Protein AF-A0A2S9GE68-F1 (afdb_monomer_lite)

Secondary structure (DSSP, 8-state):
-HHHHHHHHHHHHHHHHHHTTPPP-PPP-SSHHHHHHHHHHHHTTTT--HHHHHHHTT--HHHHHHHHHHHHSS-HHHHHHHH-

Sequence (84 aa):
EVSDRFFGTLAALVSEALDHEAPLSLPTSDNPIVAEAMNYTNQHLGTVTSEEVSRAVSVSERTLRRLFADTLGLSWRTYLLHAR

Radius of gyration: 17.43 Å; chains: 1; bounding box: 32×26×52 Å

Structure (mmCIF, N/CA/C/O backbone):
data_AF-A0A2S9GE68-F1
#
_entry.id   AF-A0A2S9GE68-F1
#
loop_
_atom_site.group_PDB
_atom_site.id
_atom_site.type_symbol
_atom_site.label_atom_id
_atom_site.label_alt_id
_atom_site.label_comp_id
_atom_site.label_asym_id
_atom_site.label_entity_id
_atom_site.label_seq_id
_atom_site.pdbx_PDB_ins_code
_atom_site.Cartn_x
_atom_site.Cartn_y
_atom_site.Cartn_z
_atom_site.occupancy
_atom_site.B_iso_or_equiv
_atom_site.auth_seq_id
_atom_site.auth_comp_id
_atom_site.auth_asym_id
_atom_site.auth_atom_id
_atom_site.pdb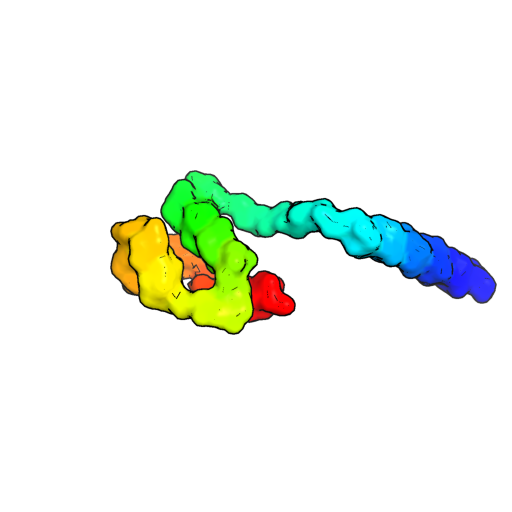x_PDB_model_num
ATOM 1 N N . GLU A 1 1 ? 17.208 -1.039 -37.878 1.00 69.12 1 GLU A N 1
ATOM 2 C CA . GLU A 1 1 ? 17.841 -2.366 -37.679 1.00 69.12 1 GLU A CA 1
ATOM 3 C C . GLU A 1 1 ? 18.349 -2.629 -36.263 1.00 69.12 1 GLU A C 1
ATOM 5 O O . GLU A 1 1 ? 17.797 -3.516 -35.630 1.00 69.12 1 GLU A O 1
ATOM 10 N N . VAL A 1 2 ? 19.365 -1.924 -35.738 1.00 80.56 2 VAL A N 1
ATOM 11 C CA . VAL A 1 2 ? 19.875 -2.190 -34.367 1.00 80.56 2 VAL A CA 1
ATOM 12 C C . VAL A 1 2 ? 18.841 -1.832 -33.296 1.00 80.56 2 VAL A C 1
ATOM 14 O O . VAL A 1 2 ? 18.592 -2.632 -32.398 1.00 80.56 2 VAL A O 1
ATOM 17 N N . SER A 1 3 ? 18.188 -0.674 -33.427 1.00 76.69 3 SER A N 1
ATOM 18 C CA . SER A 1 3 ? 17.139 -0.240 -32.498 1.00 76.69 3 SER A CA 1
ATOM 19 C C . SER A 1 3 ? 15.934 -1.180 -32.504 1.00 76.69 3 SER A C 1
ATOM 21 O O . SER A 1 3 ? 15.462 -1.561 -31.442 1.00 76.69 3 SER A O 1
ATOM 23 N N . ASP A 1 4 ? 15.482 -1.625 -33.679 1.00 86.12 4 ASP A N 1
ATOM 24 C CA . ASP A 1 4 ? 14.340 -2.548 -33.786 1.00 86.12 4 ASP A CA 1
ATOM 25 C C . ASP A 1 4 ? 14.644 -3.890 -33.120 1.00 86.12 4 ASP A C 1
ATOM 27 O O . ASP A 1 4 ? 13.798 -4.459 -32.438 1.00 86.12 4 ASP A O 1
ATOM 31 N N . ARG A 1 5 ? 15.884 -4.373 -33.261 1.00 87.25 5 ARG A N 1
ATOM 32 C CA . ARG A 1 5 ? 16.338 -5.598 -32.600 1.00 87.25 5 ARG A CA 1
ATOM 33 C C . ARG A 1 5 ? 16.427 -5.422 -31.086 1.00 87.25 5 ARG A C 1
ATOM 35 O O . ARG A 1 5 ? 16.028 -6.316 -30.353 1.00 87.25 5 ARG A O 1
ATOM 42 N N . PHE A 1 6 ? 16.908 -4.271 -30.618 1.00 88.94 6 PHE A N 1
ATOM 43 C CA . PHE A 1 6 ? 16.940 -3.936 -29.195 1.00 88.94 6 PHE A CA 1
ATOM 44 C C . PHE A 1 6 ? 15.530 -3.912 -28.590 1.00 88.94 6 PHE A C 1
ATOM 46 O O . PHE A 1 6 ? 15.282 -4.593 -27.598 1.00 88.94 6 PHE A O 1
ATOM 53 N N . PHE A 1 7 ? 14.596 -3.187 -29.210 1.00 89.00 7 PHE A N 1
ATOM 54 C CA . PHE A 1 7 ? 13.220 -3.103 -28.723 1.00 89.00 7 PHE A CA 1
ATOM 55 C C . PHE A 1 7 ? 12.476 -4.434 -28.852 1.00 89.00 7 PHE A C 1
ATOM 57 O O . PHE A 1 7 ? 11.704 -4.771 -27.962 1.00 89.00 7 PHE A O 1
ATOM 64 N N . GLY A 1 8 ? 12.749 -5.222 -29.896 1.00 93.38 8 GLY A N 1
ATOM 65 C CA . GLY A 1 8 ? 12.200 -6.569 -30.046 1.00 93.38 8 GLY A CA 1
ATOM 66 C C . GLY A 1 8 ? 12.650 -7.512 -28.927 1.00 93.38 8 GLY A C 1
ATOM 67 O O . GLY A 1 8 ? 11.822 -8.187 -28.321 1.00 93.38 8 GLY A O 1
ATOM 68 N N . THR A 1 9 ? 13.942 -7.508 -28.590 1.00 92.75 9 THR A N 1
ATOM 69 C CA . THR A 1 9 ? 14.466 -8.302 -27.469 1.00 92.75 9 THR A CA 1
ATOM 70 C C . THR A 1 9 ? 13.919 -7.812 -26.130 1.00 92.75 9 THR A C 1
ATOM 72 O O . THR A 1 9 ? 13.520 -8.623 -25.300 1.00 92.75 9 THR A O 1
ATOM 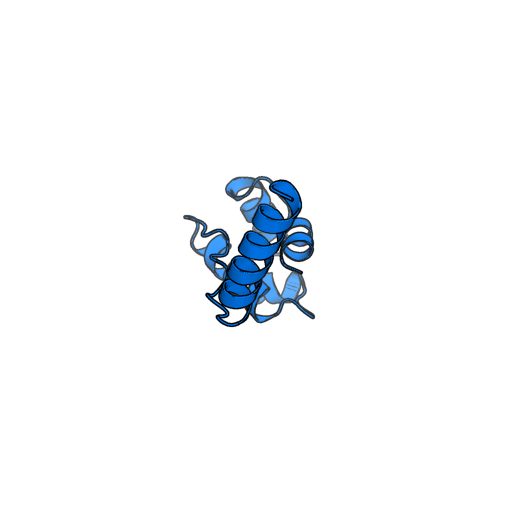75 N N . LEU A 1 10 ? 13.847 -6.495 -25.917 1.00 89.44 10 LEU A N 1
ATOM 76 C CA . LEU A 1 10 ? 13.272 -5.925 -24.699 1.00 89.44 10 LEU A CA 1
ATOM 77 C C . LEU A 1 10 ? 11.793 -6.307 -24.541 1.00 89.44 10 LEU A C 1
ATOM 79 O O . LEU A 1 10 ? 11.380 -6.689 -23.452 1.00 89.44 10 LEU A O 1
ATOM 83 N N . ALA A 1 11 ? 11.011 -6.255 -25.620 1.00 87.75 11 ALA A N 1
ATOM 84 C CA . ALA A 1 11 ? 9.607 -6.652 -25.608 1.00 87.75 11 ALA A CA 1
ATOM 85 C C . ALA A 1 11 ? 9.433 -8.137 -25.259 1.00 87.75 11 ALA A C 1
ATOM 87 O O . ALA A 1 11 ? 8.538 -8.472 -24.485 1.00 87.75 11 ALA A O 1
ATOM 88 N N . ALA A 1 12 ? 10.302 -9.013 -25.775 1.00 89.25 12 ALA A N 1
ATOM 89 C CA . ALA A 1 12 ? 10.283 -10.436 -25.443 1.00 89.25 12 ALA A CA 1
ATOM 90 C C . ALA A 1 12 ? 10.574 -10.678 -23.953 1.00 89.25 12 ALA A C 1
ATOM 92 O O . ALA A 1 12 ? 9.814 -11.378 -23.292 1.00 89.25 12 ALA A O 1
ATOM 93 N N . LEU A 1 13 ? 11.610 -10.028 -23.413 1.00 87.38 13 LEU A N 1
ATOM 94 C CA . LEU A 1 13 ? 11.977 -10.135 -21.997 1.00 87.38 13 LEU A CA 1
ATOM 95 C C . LEU A 1 13 ? 10.885 -9.595 -21.067 1.00 87.38 13 LEU A C 1
ATOM 97 O O . LEU A 1 13 ? 10.593 -10.201 -20.042 1.00 87.38 13 LEU A O 1
ATOM 101 N N . VAL A 1 14 ? 10.270 -8.461 -21.417 1.00 82.38 14 VAL A N 1
ATOM 102 C CA . VAL A 1 14 ? 9.166 -7.886 -20.635 1.00 82.38 14 VAL A CA 1
ATOM 103 C C . VAL A 1 14 ? 7.932 -8.783 -20.699 1.00 82.38 14 VAL A C 1
ATOM 105 O O . VAL A 1 14 ? 7.295 -8.979 -19.676 1.00 82.38 14 VAL A O 1
ATOM 108 N N . SER A 1 15 ? 7.610 -9.361 -21.859 1.00 83.06 15 SER A N 1
ATOM 109 C CA . SER A 1 15 ? 6.465 -10.274 -21.993 1.00 83.06 15 SER A CA 1
ATOM 110 C C . SER A 1 15 ? 6.653 -11.535 -21.146 1.00 83.06 15 SER A C 1
ATOM 112 O O . SER A 1 15 ? 5.761 -11.901 -20.393 1.00 83.06 15 SER A O 1
ATOM 114 N N . GLU A 1 16 ? 7.847 -12.132 -21.173 1.00 79.31 16 GLU A N 1
ATOM 115 C CA . GLU A 1 16 ? 8.189 -13.286 -20.332 1.00 79.31 16 GLU A CA 1
ATOM 116 C C . GLU A 1 16 ? 8.145 -12.945 -18.831 1.00 79.31 16 GLU A C 1
ATOM 118 O O . GLU A 1 16 ? 7.658 -13.736 -18.022 1.00 79.31 16 GLU A O 1
ATOM 123 N N . ALA A 1 17 ? 8.612 -11.751 -18.455 1.00 72.38 17 ALA A N 1
ATOM 124 C CA . ALA A 1 17 ? 8.550 -11.259 -17.081 1.00 72.38 17 ALA A CA 1
ATOM 125 C C . ALA A 1 17 ? 7.126 -10.901 -16.621 1.00 72.38 17 ALA A C 1
ATOM 127 O O . ALA A 1 17 ? 6.891 -10.847 -15.420 1.00 72.38 17 ALA A O 1
ATOM 128 N N . LEU A 1 18 ? 6.194 -10.642 -17.544 1.00 70.56 18 LEU A N 1
ATOM 129 C CA . LEU A 1 18 ? 4.775 -10.418 -17.247 1.00 70.56 18 LEU A CA 1
ATOM 130 C C . LEU A 1 18 ? 3.994 -11.737 -17.166 1.00 70.56 18 LEU A C 1
ATOM 132 O O . LEU A 1 18 ? 3.089 -11.845 -16.345 1.00 70.56 18 LEU A O 1
ATOM 136 N N . ASP A 1 19 ? 4.360 -12.741 -17.971 1.00 71.00 19 ASP A N 1
ATOM 137 C CA . ASP A 1 19 ? 3.770 -14.090 -17.922 1.00 71.00 19 ASP A CA 1
ATOM 138 C C . ASP A 1 19 ? 4.046 -14.795 -16.583 1.00 71.00 19 ASP A C 1
ATOM 140 O O . ASP A 1 19 ? 3.280 -15.655 -16.142 1.00 71.00 19 ASP A O 1
ATOM 144 N N . HIS A 1 20 ? 5.127 -14.402 -15.911 1.00 60.50 20 HIS A N 1
ATOM 145 C CA . HIS A 1 20 ? 5.400 -14.763 -14.531 1.00 60.50 20 HIS A CA 1
ATOM 146 C C . HIS A 1 20 ? 5.026 -13.570 -13.652 1.00 60.50 20 HIS A C 1
ATOM 148 O O . HIS A 1 20 ? 5.852 -12.683 -13.464 1.00 60.50 20 HIS A O 1
ATOM 154 N N . GLU A 1 21 ? 3.816 -13.547 -13.077 1.00 49.25 21 GLU A N 1
ATOM 155 C CA . GLU A 1 21 ? 3.487 -12.644 -11.962 1.00 49.25 21 GLU A CA 1
ATOM 156 C C . GLU A 1 21 ? 4.412 -12.965 -10.771 1.00 49.25 21 GLU A C 1
ATOM 158 O O . GLU A 1 21 ? 4.042 -13.626 -9.800 1.00 49.25 21 GLU A O 1
ATOM 163 N N . ALA A 1 22 ? 5.666 -12.520 -10.833 1.00 54.19 22 ALA A N 1
ATOM 164 C CA . ALA A 1 22 ? 6.449 -12.304 -9.641 1.00 54.19 22 ALA A CA 1
ATOM 165 C C . ALA A 1 22 ? 5.665 -11.252 -8.851 1.00 54.19 22 ALA A C 1
ATOM 167 O O . ALA A 1 22 ? 5.328 -10.211 -9.429 1.00 54.19 22 ALA A O 1
ATOM 168 N N . PRO A 1 23 ? 5.336 -11.496 -7.569 1.00 55.19 23 PRO A N 1
ATOM 169 C CA . PRO A 1 23 ? 4.691 -10.474 -6.773 1.00 55.19 23 PRO A CA 1
ATOM 170 C C . PRO A 1 23 ? 5.588 -9.250 -6.861 1.00 55.19 23 PRO A C 1
ATOM 172 O O . PRO A 1 23 ? 6.758 -9.321 -6.477 1.00 55.19 23 PRO A O 1
ATOM 175 N N . LEU A 1 24 ? 5.068 -8.166 -7.443 1.00 51.16 24 LEU A N 1
ATOM 176 C CA . LEU A 1 24 ? 5.751 -6.884 -7.450 1.00 51.16 24 LEU A CA 1
ATOM 177 C C . LEU A 1 24 ? 6.210 -6.669 -6.012 1.00 51.16 24 LEU A C 1
ATOM 179 O O . LEU A 1 24 ? 5.379 -6.692 -5.102 1.00 51.16 24 LEU A O 1
ATOM 183 N N . SER A 1 25 ? 7.525 -6.575 -5.795 1.00 50.66 25 SER A N 1
ATOM 184 C CA . SER A 1 25 ? 8.083 -6.317 -4.473 1.00 50.66 25 SER A CA 1
ATOM 185 C C . SER A 1 25 ? 7.597 -4.940 -4.060 1.00 50.66 25 SER A C 1
ATOM 187 O O . SER A 1 25 ? 8.196 -3.917 -4.393 1.00 50.66 25 SER A O 1
ATOM 189 N N . LEU A 1 26 ? 6.440 -4.917 -3.408 1.00 55.66 26 LEU A N 1
ATOM 190 C CA . LEU A 1 26 ? 5.844 -3.716 -2.873 1.00 55.66 26 LEU A CA 1
ATOM 191 C C . LEU A 1 26 ? 6.861 -3.092 -1.925 1.00 55.66 26 LEU A C 1
ATOM 193 O O . LEU A 1 26 ? 7.634 -3.825 -1.297 1.00 55.66 26 LEU A O 1
ATOM 197 N N . PRO A 1 27 ? 6.887 -1.755 -1.811 1.00 61.56 27 PRO A N 1
ATOM 198 C CA . PRO A 1 27 ? 7.799 -1.129 -0.879 1.00 61.56 27 PRO A CA 1
ATOM 199 C C . PRO A 1 27 ? 7.556 -1.751 0.501 1.00 61.56 27 PRO A C 1
ATOM 201 O O . PRO A 1 27 ? 6.430 -1.799 0.986 1.00 61.56 27 PRO A O 1
ATOM 204 N N . THR A 1 28 ? 8.584 -2.327 1.108 1.00 66.31 28 THR A N 1
ATOM 205 C CA . THR A 1 28 ? 8.487 -2.822 2.480 1.00 66.31 28 THR A CA 1
ATOM 206 C C . THR A 1 28 ? 8.797 -1.663 3.412 1.00 66.31 28 THR A C 1
ATOM 208 O O . THR A 1 28 ? 9.662 -0.840 3.116 1.00 66.31 28 THR A O 1
ATOM 211 N N . SER A 1 29 ? 8.093 -1.576 4.535 1.00 75.62 29 SER A N 1
ATOM 212 C CA . SER A 1 29 ? 8.374 -0.581 5.566 1.00 75.62 29 SER A CA 1
ATOM 213 C C . SER A 1 29 ? 8.978 -1.259 6.790 1.00 75.62 29 SER A C 1
ATOM 215 O O . SER A 1 29 ? 8.484 -2.302 7.210 1.00 75.62 29 SER A O 1
ATOM 217 N N . ASP A 1 30 ? 9.985 -0.637 7.405 1.00 82.38 30 ASP A N 1
ATOM 218 C CA . ASP A 1 30 ? 10.514 -1.075 8.705 1.00 82.38 30 ASP A CA 1
ATOM 219 C C . ASP A 1 30 ? 9.521 -0.821 9.853 1.00 82.38 30 ASP A C 1
ATOM 221 O O . ASP A 1 30 ? 9.662 -1.362 10.950 1.00 82.38 30 ASP A O 1
ATOM 225 N N . ASN A 1 31 ? 8.494 0.007 9.621 1.00 86.62 31 ASN A N 1
ATOM 226 C CA . ASN A 1 31 ? 7.426 0.219 10.583 1.00 86.62 31 ASN A CA 1
ATOM 227 C C . ASN A 1 31 ? 6.369 -0.889 10.422 1.00 86.62 31 ASN A C 1
ATOM 229 O O . ASN A 1 31 ? 5.679 -0.907 9.399 1.00 86.62 31 ASN A O 1
ATOM 233 N N . PRO A 1 32 ? 6.171 -1.765 11.427 1.00 87.81 32 PRO A N 1
ATOM 234 C CA . PRO A 1 32 ? 5.282 -2.919 11.301 1.00 87.81 32 PRO A CA 1
ATOM 235 C C . PRO A 1 32 ? 3.831 -2.521 11.000 1.00 87.81 32 PRO A C 1
ATOM 237 O O . PRO A 1 32 ? 3.168 -3.189 10.215 1.00 87.81 32 PRO A O 1
ATOM 240 N N . ILE A 1 33 ? 3.360 -1.388 11.536 1.00 90.31 33 ILE A N 1
ATOM 241 C CA . ILE A 1 33 ? 1.999 -0.888 11.283 1.00 90.31 33 ILE A CA 1
ATOM 242 C C . ILE A 1 33 ? 1.862 -0.409 9.835 1.00 90.31 33 ILE A C 1
ATOM 244 O O . ILE A 1 33 ? 0.842 -0.644 9.191 1.00 90.31 33 ILE A O 1
ATOM 248 N N . VAL A 1 34 ? 2.882 0.272 9.305 1.00 90.94 34 VAL A N 1
ATOM 249 C CA . VAL A 1 34 ? 2.869 0.748 7.913 1.00 90.94 34 VAL A CA 1
ATOM 250 C C . VAL A 1 34 ? 2.984 -0.434 6.956 1.00 90.94 34 VAL A C 1
ATOM 252 O O . VAL A 1 34 ? 2.231 -0.489 5.991 1.00 90.94 34 VAL A O 1
ATOM 255 N N . ALA A 1 35 ? 3.848 -1.407 7.249 1.00 89.75 35 ALA A N 1
ATOM 256 C CA . ALA A 1 35 ? 3.984 -2.625 6.457 1.00 89.75 35 ALA A CA 1
ATOM 257 C C . ALA A 1 35 ? 2.664 -3.406 6.378 1.00 89.75 35 ALA A C 1
ATOM 259 O O . ALA A 1 35 ? 2.238 -3.799 5.292 1.00 89.75 35 ALA A O 1
ATOM 260 N N . GLU A 1 36 ? 1.977 -3.579 7.508 1.00 90.38 36 GLU A N 1
ATOM 261 C CA . GLU A 1 36 ? 0.683 -4.259 7.555 1.00 90.38 36 GLU A CA 1
ATOM 262 C C . GLU A 1 36 ? -0.407 -3.465 6.819 1.00 90.38 36 GLU A C 1
ATOM 264 O O . GLU A 1 36 ? -1.165 -4.035 6.034 1.00 90.38 36 GLU A O 1
ATOM 269 N N . ALA A 1 37 ? -0.430 -2.136 6.971 1.00 91.88 37 ALA A N 1
ATOM 270 C CA . ALA A 1 37 ? -1.371 -1.269 6.263 1.00 91.88 37 ALA A CA 1
ATOM 271 C C . ALA A 1 37 ? -1.165 -1.320 4.743 1.00 91.88 37 ALA A C 1
ATOM 273 O O . ALA A 1 37 ? -2.131 -1.353 3.978 1.00 91.88 37 ALA A O 1
ATOM 274 N N . MET A 1 38 ? 0.090 -1.345 4.294 1.00 90.06 38 MET A N 1
ATOM 275 C CA . MET A 1 38 ? 0.444 -1.504 2.887 1.00 90.06 38 MET A CA 1
ATOM 276 C C . MET A 1 38 ? 0.013 -2.873 2.371 1.00 90.06 38 MET A C 1
ATOM 278 O O . MET A 1 38 ? -0.675 -2.940 1.359 1.00 90.06 38 MET A O 1
ATOM 282 N N . ASN A 1 39 ? 0.333 -3.953 3.086 1.00 89.75 39 ASN A N 1
ATOM 283 C CA . ASN A 1 39 ? -0.071 -5.305 2.707 1.00 89.75 39 ASN A CA 1
ATOM 284 C C . ASN A 1 39 ? -1.599 -5.420 2.566 1.00 89.75 39 ASN A C 1
ATOM 286 O O . ASN A 1 39 ? -2.097 -5.862 1.532 1.00 89.75 39 ASN A O 1
ATOM 290 N N . TYR A 1 40 ? -2.347 -4.917 3.552 1.00 90.12 40 TYR A N 1
ATOM 291 C CA . TYR A 1 40 ? -3.807 -4.893 3.502 1.00 90.12 40 TYR A CA 1
ATOM 292 C C . TYR A 1 40 ? -4.334 -4.075 2.313 1.00 90.12 40 TYR A C 1
ATOM 294 O O . TYR A 1 40 ? -5.257 -4.511 1.627 1.00 90.12 40 TYR A O 1
ATOM 302 N N . THR A 1 41 ? -3.722 -2.921 2.026 1.00 90.88 41 THR A N 1
ATOM 303 C CA . THR A 1 41 ? -4.085 -2.077 0.875 1.00 90.88 41 THR A CA 1
ATOM 304 C C . THR A 1 41 ? -3.879 -2.819 -0.447 1.00 90.88 41 THR A C 1
ATOM 306 O O . THR A 1 41 ? -4.766 -2.799 -1.296 1.00 90.88 41 THR A O 1
ATOM 309 N N . ASN A 1 42 ? -2.750 -3.512 -0.607 1.00 87.25 42 ASN A N 1
ATOM 310 C CA . ASN A 1 42 ? -2.427 -4.237 -1.839 1.00 87.25 42 ASN A CA 1
ATOM 311 C C . ASN A 1 42 ? -3.340 -5.442 -2.077 1.00 87.25 42 ASN A C 1
ATOM 313 O O . ASN A 1 42 ? -3.723 -5.712 -3.209 1.00 87.25 42 ASN A O 1
ATOM 317 N N . GLN A 1 43 ? -3.758 -6.123 -1.010 1.00 87.81 43 GLN A N 1
ATOM 318 C CA . GLN A 1 43 ? -4.733 -7.213 -1.102 1.00 87.81 43 GLN A CA 1
ATOM 319 C C . GLN A 1 43 ? -6.142 -6.731 -1.507 1.00 87.81 43 GLN A C 1
ATOM 321 O O . GLN A 1 43 ? -6.953 -7.537 -1.954 1.00 87.81 43 GLN A O 1
ATOM 326 N N . HIS A 1 44 ? -6.441 -5.429 -1.377 1.00 86.88 44 HIS A N 1
ATOM 327 C CA . HIS A 1 44 ? -7.786 -4.864 -1.560 1.00 86.88 44 HIS A CA 1
ATOM 328 C C . HIS A 1 44 ? -7.814 -3.626 -2.487 1.00 86.88 44 HIS A C 1
ATOM 330 O O . HIS A 1 44 ? -8.709 -2.780 -2.377 1.00 86.88 44 HIS A O 1
ATOM 336 N N . LEU A 1 45 ? -6.863 -3.508 -3.428 1.00 83.12 45 LEU A N 1
ATOM 337 C CA . LEU A 1 45 ? -6.626 -2.304 -4.251 1.00 83.12 45 LEU A CA 1
ATOM 338 C C . LEU A 1 45 ? -7.879 -1.714 -4.906 1.00 83.12 45 LEU A C 1
ATOM 340 O O . LEU A 1 45 ? -8.005 -0.491 -5.012 1.00 83.12 45 LEU A O 1
ATOM 344 N N . GLY A 1 46 ? -8.815 -2.564 -5.334 1.00 79.38 46 GLY A N 1
ATOM 345 C CA . GLY A 1 46 ? -10.004 -2.161 -6.086 1.00 79.38 46 GLY A CA 1
ATOM 346 C C . GLY A 1 46 ? -11.011 -1.317 -5.300 1.00 79.38 46 GLY A C 1
ATOM 347 O O . GLY A 1 46 ? -11.652 -0.442 -5.886 1.00 79.38 46 GLY A O 1
ATOM 348 N N . THR A 1 47 ? -11.126 -1.509 -3.983 1.00 86.31 47 THR A N 1
ATOM 349 C CA . THR A 1 47 ? -12.233 -0.929 -3.193 1.00 86.31 47 THR A CA 1
ATOM 350 C C . THR A 1 47 ? -11.836 -0.395 -1.822 1.00 86.31 47 THR A C 1
ATOM 352 O O . THR A 1 47 ? -12.677 0.208 -1.163 1.00 86.31 47 THR A O 1
ATOM 355 N N . VAL A 1 48 ? -10.588 -0.589 -1.393 1.00 93.38 48 VAL A N 1
ATOM 356 C CA . VAL A 1 48 ? -10.173 -0.278 -0.024 1.00 93.38 48 VAL A CA 1
ATOM 357 C C . VAL A 1 48 ? -10.315 1.204 0.341 1.00 93.38 48 VAL A C 1
ATOM 359 O O . VAL A 1 48 ? -9.929 2.109 -0.404 1.00 93.38 48 VAL A O 1
ATOM 362 N N . THR A 1 49 ? -10.843 1.450 1.535 1.00 93.38 49 THR A N 1
ATOM 363 C CA . THR A 1 49 ? -11.038 2.773 2.133 1.00 93.38 49 THR A CA 1
ATOM 364 C C . THR A 1 49 ? -10.078 3.015 3.297 1.00 93.38 49 THR A C 1
ATOM 366 O O . THR A 1 49 ? -9.565 2.086 3.916 1.00 93.38 49 THR A O 1
ATOM 369 N N . SER A 1 50 ? -9.849 4.290 3.639 1.00 92.19 50 SER A N 1
ATOM 370 C CA . SER A 1 50 ? -8.965 4.644 4.762 1.00 92.19 50 SER A CA 1
ATOM 371 C C . SER A 1 50 ? -9.471 4.079 6.089 1.00 92.19 50 SER A C 1
ATOM 373 O O . SER A 1 50 ? -8.655 3.764 6.949 1.00 92.19 50 SER A O 1
ATOM 375 N N . GLU A 1 51 ? -10.791 3.962 6.255 1.00 94.56 51 GLU A N 1
ATOM 376 C CA . GLU A 1 51 ? -11.408 3.399 7.455 1.00 94.56 51 GLU A CA 1
ATOM 377 C C . GLU A 1 51 ? -11.115 1.897 7.570 1.00 94.56 51 GLU A C 1
ATOM 379 O O . GLU A 1 51 ? -10.727 1.428 8.639 1.00 94.56 51 GLU A O 1
ATOM 384 N N . GLU A 1 52 ? -11.241 1.152 6.468 1.00 94.38 52 GLU A N 1
ATOM 385 C CA . GLU A 1 52 ? -10.954 -0.287 6.424 1.00 94.38 52 GLU A CA 1
ATOM 386 C C . GLU A 1 52 ? -9.487 -0.578 6.740 1.00 94.38 52 GLU A C 1
ATOM 388 O O . GLU A 1 52 ? -9.213 -1.425 7.589 1.00 94.38 52 GLU A O 1
ATOM 393 N N . VAL A 1 53 ? -8.546 0.172 6.151 1.00 94.44 53 VAL A N 1
ATOM 394 C CA . VAL A 1 53 ? -7.113 0.025 6.469 1.00 94.44 53 VAL A CA 1
ATOM 395 C C . VAL A 1 53 ? -6.846 0.357 7.933 1.00 94.44 53 VAL A C 1
ATOM 397 O O . VAL A 1 53 ? -6.182 -0.403 8.634 1.00 94.44 53 VAL A O 1
ATOM 400 N N . SER A 1 54 ? -7.386 1.476 8.420 1.00 94.31 54 SER A N 1
ATOM 401 C CA . SER A 1 54 ? -7.257 1.890 9.818 1.00 94.31 54 SER A CA 1
ATOM 402 C C . SER A 1 54 ? -7.769 0.829 10.788 1.00 94.31 54 SER A C 1
ATOM 404 O O . SER A 1 54 ? -7.123 0.552 11.799 1.00 94.31 54 SER A O 1
ATOM 406 N N . ARG A 1 55 ? -8.904 0.207 10.464 1.00 93.75 55 ARG A N 1
ATOM 407 C CA . ARG A 1 55 ? -9.487 -0.878 11.248 1.00 93.75 55 ARG A CA 1
ATOM 408 C C . ARG A 1 55 ? -8.621 -2.134 11.201 1.00 93.75 55 ARG A C 1
ATOM 410 O O . ARG A 1 55 ? -8.393 -2.722 12.252 1.00 93.75 55 ARG A O 1
ATOM 417 N N . ALA A 1 56 ? -8.115 -2.505 10.026 1.00 93.12 56 ALA A N 1
ATOM 418 C CA . ALA A 1 56 ? -7.262 -3.678 9.847 1.00 93.12 56 ALA A CA 1
ATOM 419 C C . ALA A 1 56 ? -5.987 -3.602 10.700 1.00 93.12 56 ALA A C 1
ATOM 421 O O . ALA A 1 56 ? -5.625 -4.584 11.336 1.00 93.12 56 ALA A O 1
ATOM 422 N N . VAL A 1 57 ? -5.367 -2.421 10.797 1.00 93.94 57 VAL A N 1
ATOM 423 C CA . VAL A 1 57 ? -4.146 -2.211 11.598 1.00 93.94 57 VAL A CA 1
ATOM 424 C C . VAL A 1 57 ? -4.394 -1.632 12.996 1.00 93.94 57 VAL A C 1
ATOM 426 O O . VAL A 1 57 ? -3.460 -1.204 13.670 1.00 93.94 57 VAL A O 1
ATOM 429 N N . SER A 1 58 ? -5.649 -1.591 13.457 1.00 94.38 58 SER A N 1
ATOM 430 C CA . SER A 1 58 ? -6.030 -1.105 14.795 1.00 94.38 58 SER A CA 1
ATOM 431 C C . SER A 1 58 ? -5.550 0.320 15.139 1.00 94.38 58 SER A C 1
ATOM 433 O O . SER A 1 58 ? -5.192 0.611 16.283 1.00 94.38 58 SER A O 1
ATOM 435 N N . VAL A 1 59 ? -5.569 1.249 14.174 1.00 94.50 59 VAL A N 1
ATOM 436 C CA . VAL A 1 59 ? -5.212 2.663 14.397 1.00 94.50 59 VAL A CA 1
ATOM 437 C C . VAL A 1 59 ? -6.270 3.625 13.867 1.00 94.50 59 VAL A C 1
ATOM 439 O O . VAL A 1 59 ? -6.961 3.352 12.896 1.00 94.50 59 VAL A O 1
ATOM 442 N N . SER A 1 60 ? -6.355 4.823 14.451 1.00 96.56 60 SER A N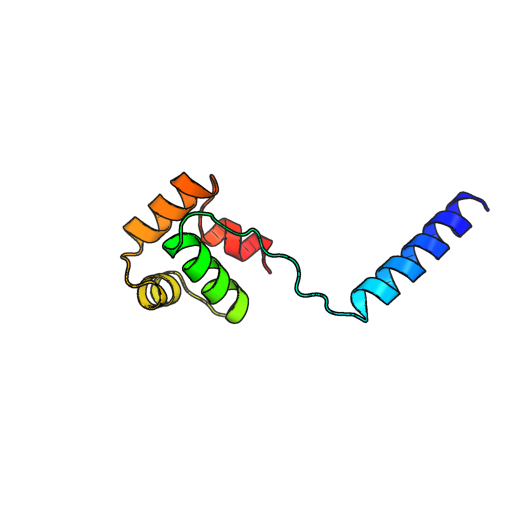 1
ATOM 443 C CA . SER A 1 60 ? -7.203 5.889 13.892 1.00 96.56 60 SER A CA 1
ATOM 444 C C . SER A 1 60 ? -6.706 6.363 12.517 1.00 96.56 60 SER A C 1
ATOM 446 O O . SER A 1 60 ? -5.500 6.361 12.266 1.00 96.56 60 SER A O 1
ATOM 448 N N . GLU A 1 61 ? -7.590 6.891 11.667 1.00 95.38 61 GLU A N 1
ATOM 449 C CA . GLU A 1 61 ? -7.211 7.481 10.366 1.00 95.38 61 GLU A CA 1
ATOM 450 C C . GLU A 1 61 ? -6.189 8.621 10.496 1.00 95.38 61 GLU A C 1
ATOM 452 O O . GLU A 1 61 ? -5.325 8.824 9.640 1.00 95.38 61 GLU A O 1
ATOM 457 N N . ARG A 1 62 ? -6.250 9.374 11.602 1.00 95.56 62 ARG A N 1
ATOM 458 C CA . ARG A 1 62 ? -5.261 10.413 11.916 1.00 95.56 62 ARG A CA 1
ATOM 459 C C . ARG A 1 62 ? -3.879 9.807 12.146 1.00 95.56 62 ARG A C 1
ATOM 461 O O . ARG A 1 62 ? -2.891 10.351 11.655 1.00 95.56 62 ARG A O 1
ATOM 468 N N . THR A 1 63 ? -3.813 8.703 12.889 1.00 95.81 63 THR A N 1
ATOM 469 C CA . THR A 1 63 ? -2.571 7.959 13.122 1.00 95.81 63 THR A CA 1
ATOM 470 C C . THR A 1 63 ? -2.057 7.358 11.820 1.00 95.81 63 THR A C 1
ATOM 472 O O . THR A 1 63 ? -0.881 7.538 11.525 1.00 95.81 63 THR A O 1
ATOM 475 N N . LEU A 1 64 ? -2.930 6.740 11.015 1.00 94.69 64 LEU A N 1
ATOM 476 C CA . LEU A 1 64 ? -2.585 6.178 9.706 1.00 94.69 64 LEU A CA 1
ATOM 477 C C . LEU A 1 64 ? -1.944 7.235 8.799 1.00 94.69 64 LEU A C 1
ATOM 479 O O . LEU A 1 64 ? -0.840 7.040 8.296 1.00 94.69 64 LEU A O 1
ATOM 483 N N . ARG A 1 65 ? -2.591 8.400 8.658 1.00 94.88 65 ARG A N 1
ATOM 484 C CA . ARG A 1 65 ? -2.073 9.516 7.855 1.00 94.88 65 ARG A CA 1
ATOM 485 C C . ARG A 1 65 ? -0.694 9.975 8.322 1.00 94.88 65 ARG A C 1
ATOM 487 O O . ARG A 1 65 ? 0.172 10.211 7.487 1.00 94.88 65 ARG A O 1
ATOM 494 N N . ARG A 1 66 ? -0.503 10.114 9.638 1.00 95.50 66 ARG A N 1
ATOM 495 C CA . ARG A 1 66 ? 0.782 10.524 10.215 1.00 95.50 66 ARG A CA 1
ATOM 496 C C . ARG A 1 66 ? 1.867 9.482 9.951 1.00 95.50 66 ARG A C 1
ATOM 498 O O . ARG A 1 66 ? 2.928 9.847 9.482 1.00 95.50 66 ARG A O 1
ATOM 505 N N . LEU A 1 67 ? 1.584 8.201 10.185 1.00 93.62 67 LEU A N 1
ATOM 506 C CA . LEU A 1 67 ? 2.555 7.124 9.982 1.00 93.62 67 LEU A CA 1
ATOM 507 C C . LEU A 1 67 ? 3.011 7.021 8.523 1.00 93.62 67 LEU A C 1
ATOM 509 O O . LEU A 1 67 ? 4.203 6.877 8.273 1.00 93.62 67 LEU A O 1
ATOM 513 N N . PHE A 1 68 ? 2.088 7.143 7.567 1.00 93.06 68 PHE A N 1
ATOM 514 C CA . PHE A 1 68 ? 2.427 7.166 6.142 1.00 93.06 68 PHE A CA 1
ATOM 515 C C . PHE A 1 68 ? 3.295 8.376 5.774 1.00 93.06 68 PHE A C 1
ATOM 517 O O . PHE A 1 68 ? 4.305 8.212 5.093 1.00 93.06 68 PHE A O 1
ATOM 524 N N . ALA A 1 69 ? 2.952 9.567 6.272 1.00 93.19 69 ALA A N 1
ATOM 525 C CA . ALA A 1 69 ? 3.749 10.768 6.038 1.00 93.19 69 ALA A CA 1
ATOM 526 C C . ALA A 1 69 ? 5.155 10.657 6.655 1.00 93.19 69 ALA A C 1
ATOM 528 O O . ALA A 1 69 ? 6.135 10.943 5.975 1.00 93.19 69 ALA A O 1
ATOM 529 N N . ASP A 1 70 ? 5.253 10.190 7.901 1.00 93.12 70 ASP A N 1
ATOM 530 C CA . ASP A 1 70 ? 6.519 10.067 8.632 1.00 93.12 70 ASP A CA 1
ATOM 531 C C . ASP A 1 70 ? 7.428 8.978 8.034 1.00 93.12 70 ASP A C 1
ATOM 533 O O . ASP A 1 70 ? 8.648 9.105 8.077 1.00 93.12 70 ASP A O 1
ATOM 537 N N . THR A 1 71 ? 6.846 7.908 7.479 1.00 91.19 71 THR A N 1
ATOM 538 C CA . THR A 1 71 ? 7.603 6.718 7.051 1.00 91.19 71 THR A CA 1
ATOM 539 C C . THR A 1 71 ? 7.885 6.680 5.551 1.00 91.19 71 THR A C 1
ATOM 541 O O . THR A 1 71 ? 8.957 6.250 5.142 1.00 91.19 71 THR A O 1
ATOM 544 N N . LEU A 1 72 ? 6.933 7.110 4.719 1.00 87.75 72 LEU A N 1
ATOM 545 C CA . LEU A 1 72 ? 7.03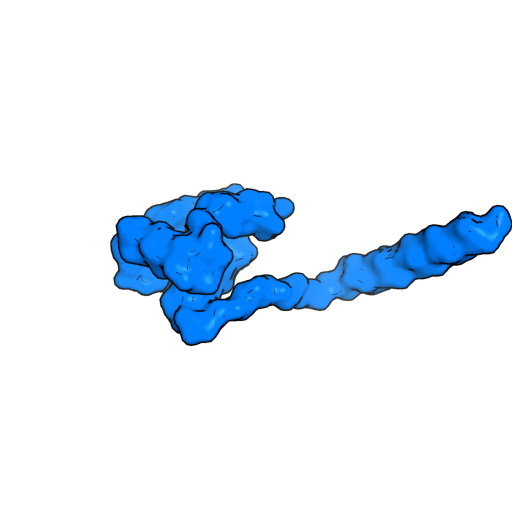5 7.050 3.255 1.00 87.75 72 LEU A CA 1
ATOM 546 C C . LEU A 1 72 ? 7.124 8.441 2.610 1.00 87.75 72 LEU A C 1
ATOM 548 O O . LEU A 1 72 ? 7.292 8.542 1.398 1.00 87.75 72 LEU A O 1
ATOM 552 N N . GLY A 1 73 ? 6.965 9.518 3.387 1.00 90.56 73 GLY A N 1
ATOM 553 C CA . GLY A 1 73 ? 6.948 10.889 2.865 1.00 90.56 73 GLY A CA 1
ATOM 554 C C . GLY A 1 73 ? 5.713 11.224 2.021 1.00 90.56 73 GLY A C 1
ATOM 555 O O . GLY A 1 73 ? 5.671 12.271 1.379 1.00 90.56 73 GLY A O 1
ATOM 556 N N . LEU A 1 74 ? 4.701 10.352 2.001 1.00 91.12 74 LEU A N 1
ATOM 557 C CA . LEU A 1 74 ? 3.506 10.482 1.166 1.00 91.12 74 LEU A CA 1
ATOM 558 C C . LEU A 1 74 ? 2.240 10.071 1.917 1.00 91.12 74 LEU A C 1
ATOM 560 O O . LEU A 1 74 ? 2.286 9.401 2.944 1.00 91.12 74 LEU A O 1
ATOM 564 N 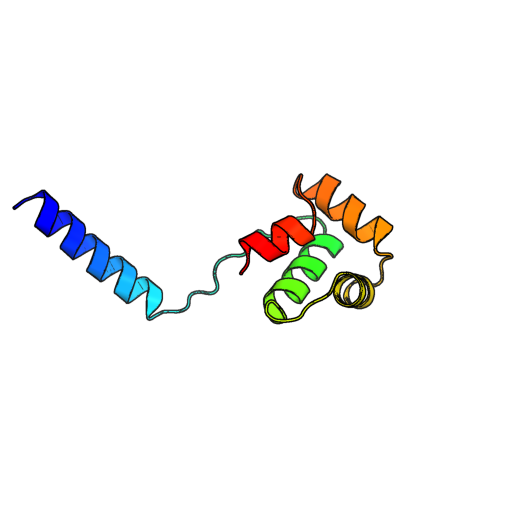N . SER A 1 75 ? 1.080 10.489 1.408 1.00 93.06 75 SER A N 1
ATOM 565 C CA . SER A 1 75 ? -0.207 10.095 1.987 1.00 93.06 75 SER A CA 1
ATOM 566 C C . SER A 1 75 ? -0.602 8.677 1.563 1.00 93.06 75 SER A C 1
ATOM 568 O O . SER A 1 75 ? -0.295 8.256 0.449 1.00 93.06 75 SER A O 1
ATOM 570 N N . TRP A 1 76 ? -1.380 7.974 2.391 1.00 92.50 76 TRP A N 1
ATOM 571 C CA . TRP A 1 76 ? -1.943 6.668 2.019 1.00 92.50 76 TRP A CA 1
ATOM 572 C C . TRP A 1 76 ? -2.778 6.714 0.722 1.00 92.50 76 TRP A C 1
ATOM 574 O O . TRP A 1 76 ? -2.714 5.796 -0.086 1.00 92.50 76 TRP A O 1
ATOM 584 N N . ARG A 1 77 ? -3.510 7.807 0.454 1.00 91.19 77 ARG A N 1
ATOM 585 C CA . ARG A 1 77 ? -4.253 7.953 -0.815 1.00 91.19 77 ARG A CA 1
ATOM 586 C C . ARG A 1 77 ? -3.326 8.052 -2.026 1.00 91.19 77 ARG A C 1
ATOM 588 O O . ARG A 1 77 ? -3.634 7.493 -3.070 1.00 91.19 77 ARG A O 1
ATOM 595 N N . THR A 1 78 ? -2.201 8.754 -1.890 1.00 90.44 78 THR A N 1
ATOM 596 C CA . THR A 1 78 ? -1.169 8.828 -2.938 1.00 90.4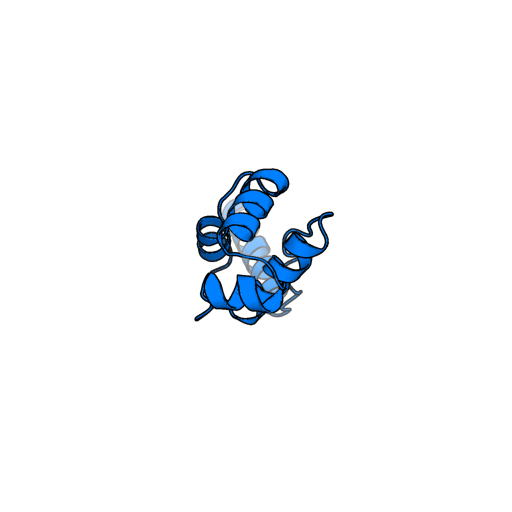4 78 THR A CA 1
ATOM 597 C C . THR A 1 78 ? -0.548 7.456 -3.175 1.00 90.44 78 THR A C 1
ATOM 599 O O . THR A 1 78 ? -0.370 7.058 -4.318 1.00 90.44 78 THR A O 1
ATOM 602 N N . TYR A 1 79 ? -0.289 6.710 -2.099 1.00 89.19 79 TYR A N 1
ATOM 603 C CA . TYR A 1 79 ? 0.163 5.326 -2.187 1.00 89.19 79 TYR A CA 1
ATOM 604 C C . TYR A 1 79 ? -0.831 4.442 -2.956 1.00 89.19 79 TYR A C 1
ATOM 606 O O . TYR A 1 79 ? -0.436 3.768 -3.900 1.00 89.19 79 TYR A O 1
ATOM 614 N N . LEU A 1 80 ? -2.123 4.507 -2.613 1.00 88.69 80 LEU A N 1
ATOM 615 C CA . LEU A 1 80 ? -3.182 3.755 -3.293 1.00 88.69 80 LEU A CA 1
ATOM 616 C C . LEU A 1 80 ? -3.282 4.097 -4.788 1.00 88.69 80 LEU A C 1
ATOM 618 O O . LEU A 1 80 ? -3.528 3.210 -5.596 1.00 88.69 80 LEU A O 1
ATOM 622 N N . LEU A 1 81 ? -3.085 5.366 -5.162 1.00 87.88 81 LEU A N 1
ATOM 623 C CA . LEU A 1 81 ? -3.057 5.789 -6.567 1.00 87.88 81 LEU A CA 1
ATOM 624 C C . LEU A 1 81 ? -1.856 5.230 -7.337 1.00 87.88 81 LEU A C 1
ATOM 626 O O . LEU A 1 81 ? -1.990 4.984 -8.524 1.00 87.88 81 LEU A O 1
ATOM 630 N N . HIS A 1 82 ? -0.699 5.059 -6.692 1.00 84.12 82 HIS A N 1
ATOM 631 C CA . HIS A 1 82 ? 0.492 4.487 -7.332 1.00 84.12 82 HIS A CA 1
ATOM 632 C C . HIS A 1 82 ? 0.458 2.959 -7.419 1.00 84.12 82 HIS A C 1
ATOM 634 O O . HIS A 1 82 ? 1.168 2.384 -8.236 1.00 84.12 82 HIS A O 1
ATOM 640 N N . ALA A 1 83 ? -0.300 2.308 -6.536 1.00 80.81 83 ALA A N 1
ATOM 641 C CA . ALA A 1 83 ? -0.409 0.854 -6.485 1.00 80.81 83 ALA A CA 1
ATOM 642 C C . ALA A 1 83 ? -1.521 0.292 -7.395 1.00 80.81 83 ALA A C 1
ATOM 644 O O . ALA A 1 83 ? -1.595 -0.921 -7.566 1.00 80.81 83 ALA A O 1
ATOM 645 N N . ARG A 1 84 ? -2.386 1.154 -7.946 1.00 74.88 84 ARG A N 1
ATOM 646 C CA . ARG A 1 84 ? -3.387 0.820 -8.971 1.00 74.88 84 ARG A CA 1
ATOM 647 C C . ARG A 1 84 ? -2.814 1.009 -10.367 1.00 74.88 84 ARG A C 1
ATOM 649 O O . ARG A 1 84 ? -3.190 0.199 -11.238 1.00 74.88 84 ARG A O 1
#

Foldseek 3Di:
DVVVVVVVVVVVVVVVVVVDCPPPPQDAFPPPLLNQLLVVCLVPLPDDDLVNSCVSSVHDSVVQQVCCCVTVVDGPVVVSVVSD

pLDDT: mean 84.99, std 11.88, range [49.25, 96.56]